Protein AF-A0AAJ6FMF0-F1 (afdb_monomer_lite)

Foldseek 3Di:
DDDDDDDDDWDADPVRDIQCPQWDFPDDDQLETEIEGPVQDQDDRQWDAAQRQHWYFGAGPVRHGAKTWTADNRRHTAKIFGAADQFDDDPRDTGHPGDMDGDDDPPPDD

Structure (mmCIF, N/CA/C/O backbone):
data_AF-A0AAJ6FMF0-F1
#
_entry.id   AF-A0AAJ6FMF0-F1
#
loop_
_atom_site.group_PDB
_atom_site.id
_atom_site.type_symbol
_atom_site.label_atom_id
_atom_site.label_alt_id
_atom_site.label_comp_id
_atom_site.label_asym_id
_atom_site.label_entity_id
_atom_site.label_seq_id
_atom_site.pdbx_PDB_ins_code
_atom_site.Cartn_x
_atom_site.Cartn_y
_atom_site.Cartn_z
_atom_site.occupancy
_atom_site.B_iso_or_equiv
_atom_site.auth_seq_id
_atom_site.auth_comp_id
_atom_site.auth_asym_id
_atom_site.auth_atom_id
_atom_site.pdbx_PDB_model_num
ATOM 1 N N . MET A 1 1 ? 25.668 -29.104 1.110 1.00 30.03 1 MET A N 1
ATOM 2 C CA . MET A 1 1 ? 24.556 -30.034 0.815 1.00 30.03 1 MET A CA 1
ATOM 3 C C . MET A 1 1 ? 23.306 -29.219 0.518 1.00 30.03 1 MET A C 1
ATOM 5 O O . MET A 1 1 ? 22.797 -28.559 1.411 1.00 30.03 1 MET A O 1
ATOM 9 N N . LEU A 1 2 ? 22.871 -29.202 -0.743 1.00 33.78 2 LEU A N 1
ATOM 10 C CA . LEU A 1 2 ? 21.632 -28.559 -1.188 1.00 33.78 2 LEU A CA 1
ATOM 11 C C . LEU A 1 2 ? 20.468 -29.530 -0.972 1.00 33.78 2 LEU A C 1
ATOM 13 O O . LEU A 1 2 ? 20.484 -30.631 -1.520 1.00 33.78 2 LEU A O 1
ATOM 17 N N . ARG A 1 3 ? 19.460 -29.132 -0.193 1.00 26.58 3 ARG A N 1
ATOM 18 C CA . ARG A 1 3 ? 18.152 -29.799 -0.174 1.00 26.58 3 ARG A CA 1
ATOM 19 C C . ARG A 1 3 ? 17.037 -28.755 -0.153 1.00 26.58 3 ARG A C 1
ATOM 21 O O . ARG A 1 3 ? 16.866 -28.053 0.832 1.00 26.58 3 ARG A O 1
ATOM 28 N N . ASN A 1 4 ? 16.312 -28.717 -1.271 1.00 34.16 4 ASN A N 1
ATOM 29 C CA . ASN A 1 4 ? 14.899 -28.370 -1.435 1.00 34.16 4 ASN A CA 1
ATOM 30 C C . ASN A 1 4 ? 14.372 -27.142 -0.672 1.00 34.16 4 ASN A C 1
ATOM 32 O O . ASN A 1 4 ? 13.930 -27.261 0.465 1.00 34.16 4 ASN A O 1
ATOM 36 N N . ALA A 1 5 ? 14.256 -26.004 -1.360 1.00 33.72 5 ALA A N 1
ATOM 37 C CA . ALA A 1 5 ? 13.355 -24.929 -0.951 1.00 33.72 5 ALA A CA 1
ATOM 38 C C . ALA A 1 5 ? 12.310 -24.696 -2.051 1.00 33.72 5 ALA A C 1
ATOM 40 O O . ALA A 1 5 ? 12.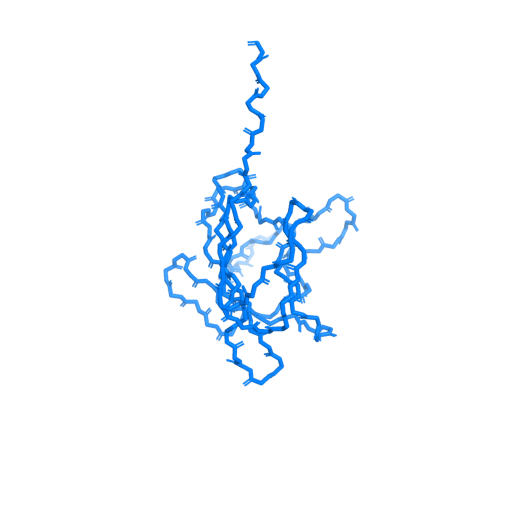501 -23.903 -2.971 1.00 33.72 5 ALA A O 1
ATOM 41 N N . LYS A 1 6 ? 11.191 -25.425 -1.947 1.00 37.22 6 LYS A N 1
ATOM 42 C CA . LYS A 1 6 ? 9.904 -24.902 -2.413 1.00 37.22 6 LYS A CA 1
ATOM 43 C C . LYS A 1 6 ? 9.639 -23.615 -1.618 1.00 37.22 6 LYS A C 1
ATOM 45 O O . LYS A 1 6 ? 9.975 -23.551 -0.441 1.00 37.22 6 LYS A O 1
ATOM 50 N N . ASP A 1 7 ? 9.072 -22.619 -2.288 1.00 38.19 7 ASP A N 1
ATOM 51 C CA . ASP A 1 7 ? 8.710 -21.292 -1.772 1.00 38.19 7 ASP A CA 1
ATOM 52 C C . ASP A 1 7 ? 9.845 -20.255 -1.715 1.00 38.19 7 ASP A C 1
ATOM 54 O O . ASP A 1 7 ? 10.445 -19.976 -0.682 1.00 38.19 7 ASP A O 1
ATOM 58 N N . GLY A 1 8 ? 10.053 -19.607 -2.868 1.00 37.44 8 GLY A N 1
ATOM 59 C CA . GLY A 1 8 ? 10.416 -18.192 -2.974 1.00 37.44 8 GLY A CA 1
ATOM 60 C C . GLY A 1 8 ? 11.606 -17.748 -2.130 1.00 37.44 8 GLY A C 1
ATOM 61 O O . GLY A 1 8 ? 11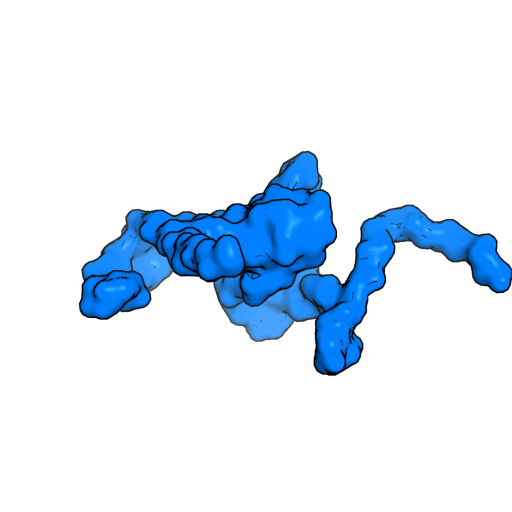.427 -17.131 -1.081 1.00 37.44 8 GLY A O 1
ATOM 62 N N . GLU A 1 9 ? 12.803 -17.996 -2.657 1.00 37.00 9 GLU A N 1
ATOM 63 C CA . GLU A 1 9 ? 14.087 -17.471 -2.193 1.00 37.00 9 GLU A CA 1
ATOM 64 C C . GLU A 1 9 ? 13.939 -16.051 -1.635 1.00 37.00 9 GLU A C 1
ATOM 66 O O . GLU A 1 9 ? 13.345 -15.190 -2.283 1.00 37.00 9 GLU A O 1
ATOM 71 N N . TYR A 1 10 ? 14.454 -15.793 -0.435 1.00 45.09 10 TYR A N 1
ATOM 72 C CA . TYR A 1 10 ? 14.328 -14.525 0.286 1.00 45.09 10 TYR A CA 1
ATOM 73 C C . TYR A 1 10 ? 15.647 -13.757 0.260 1.00 45.09 10 TYR A C 1
ATOM 75 O O . TYR A 1 10 ? 16.713 -14.355 0.204 1.00 45.09 10 TYR A O 1
ATOM 83 N N . GLY A 1 11 ? 15.583 -12.429 0.288 1.00 45.59 11 GLY A N 1
ATOM 84 C CA . GLY A 1 11 ? 16.766 -11.565 0.252 1.00 45.59 11 GLY A CA 1
ATOM 85 C C . GLY A 1 11 ? 16.887 -10.804 1.540 1.00 45.59 11 GLY A C 1
ATOM 86 O O . GLY A 1 11 ? 15.902 -10.676 2.267 1.00 45.59 11 GLY A O 1
ATOM 87 N N . TYR A 1 12 ? 18.063 -10.249 1.774 1.00 41.41 12 TYR A N 1
ATOM 88 C CA . TYR A 1 12 ? 18.360 -9.444 2.947 1.00 41.41 12 TYR A CA 1
ATOM 89 C C . TYR A 1 12 ? 18.501 -7.973 2.548 1.00 41.41 12 TYR A C 1
ATOM 91 O O . TYR A 1 12 ? 19.169 -7.679 1.559 1.00 41.41 12 TYR A O 1
ATOM 99 N N . GLU A 1 13 ? 17.861 -7.069 3.297 1.00 46.47 13 GLU A N 1
ATOM 100 C CA . GLU A 1 13 ? 18.151 -5.628 3.250 1.00 46.47 13 GLU A CA 1
ATOM 101 C C . GLU A 1 13 ? 19.581 -5.348 3.753 1.00 46.47 13 GLU A C 1
ATOM 103 O O . GLU A 1 13 ? 20.115 -6.161 4.516 1.00 46.47 13 GLU A O 1
ATOM 108 N N . PRO A 1 14 ? 20.177 -4.175 3.437 1.00 42.31 14 PRO A N 1
ATOM 109 C CA . PRO A 1 14 ? 21.489 -3.756 3.956 1.00 42.31 14 PRO A CA 1
ATOM 110 C C . PRO A 1 14 ? 21.616 -3.801 5.491 1.00 42.31 14 PRO A C 1
ATOM 112 O O . PRO A 1 14 ? 22.719 -3.818 6.022 1.00 42.31 14 PRO A O 1
ATOM 115 N N . TYR A 1 15 ? 20.488 -3.854 6.208 1.00 48.75 15 TYR A N 1
ATOM 116 C CA . TYR A 1 15 ? 20.401 -3.865 7.670 1.00 48.75 15 TYR A CA 1
ATOM 117 C C . TYR A 1 15 ? 20.065 -5.245 8.269 1.00 48.75 15 TYR A C 1
ATOM 119 O O . TYR A 1 15 ? 19.569 -5.331 9.393 1.00 48.75 15 TYR A O 1
ATOM 127 N N . GLY A 1 16 ? 20.276 -6.341 7.528 1.00 45.75 16 GLY A N 1
ATOM 128 C CA . GLY A 1 16 ? 20.156 -7.713 8.050 1.00 45.75 16 GLY A CA 1
ATOM 129 C C . GLY A 1 16 ? 18.723 -8.204 8.291 1.00 45.75 16 GLY A C 1
ATOM 130 O O . GLY A 1 16 ? 18.515 -9.354 8.681 1.00 45.75 16 GLY A O 1
ATOM 131 N N . LYS A 1 17 ? 17.707 -7.378 8.019 1.00 53.38 17 LYS A N 1
ATOM 132 C CA . LYS A 1 17 ? 16.306 -7.810 8.022 1.00 53.38 17 LYS A CA 1
ATOM 133 C C . LYS A 1 17 ? 15.980 -8.498 6.702 1.00 53.38 17 LYS A C 1
ATOM 135 O O . LYS A 1 17 ? 16.288 -8.012 5.616 1.00 53.38 17 LYS A O 1
ATOM 140 N N . LYS A 1 18 ? 15.348 -9.663 6.805 1.00 60.72 18 LYS A N 1
ATOM 141 C CA . LYS A 1 18 ? 14.861 -10.421 5.652 1.00 60.72 18 LYS A CA 1
ATOM 142 C C . LYS A 1 18 ? 13.748 -9.607 4.982 1.00 60.72 18 LYS A C 1
ATOM 144 O O . LYS A 1 18 ? 12.785 -9.241 5.656 1.00 60.72 18 LYS A O 1
ATOM 149 N N . TYR A 1 19 ? 13.869 -9.313 3.688 1.00 57.31 19 TYR A N 1
ATOM 150 C CA . TYR A 1 19 ? 12.886 -8.519 2.946 1.00 57.31 19 TYR A CA 1
ATOM 151 C C . TYR A 1 19 ? 11.475 -9.089 3.118 1.00 57.31 19 TYR A C 1
ATOM 153 O O . TYR A 1 19 ? 11.247 -10.290 2.925 1.00 57.31 19 TYR A O 1
ATOM 161 N N . GLY A 1 20 ? 10.524 -8.220 3.461 1.00 63.47 20 GLY A N 1
ATOM 162 C CA . GLY A 1 20 ? 9.131 -8.596 3.677 1.00 63.47 20 GLY A CA 1
ATOM 163 C C . GLY A 1 20 ? 8.896 -9.431 4.937 1.00 63.47 20 GLY A C 1
ATOM 164 O O . GLY A 1 20 ? 7.802 -9.970 5.100 1.00 63.47 20 GLY A O 1
ATOM 165 N N . SER A 1 21 ? 9.881 -9.560 5.834 1.00 72.81 21 SER A N 1
ATOM 166 C CA . SER A 1 21 ? 9.708 -10.258 7.117 1.00 72.81 21 SER A CA 1
ATOM 167 C C . SER A 1 21 ? 8.732 -9.548 8.050 1.00 72.81 21 SER A C 1
ATOM 169 O O . SER A 1 21 ? 8.090 -10.206 8.874 1.00 72.81 21 SER A O 1
ATOM 171 N N . GLU A 1 22 ? 8.566 -8.242 7.879 1.00 77.50 22 GLU A N 1
ATOM 172 C CA . GLU A 1 22 ? 7.595 -7.401 8.566 1.00 77.50 22 GLU A CA 1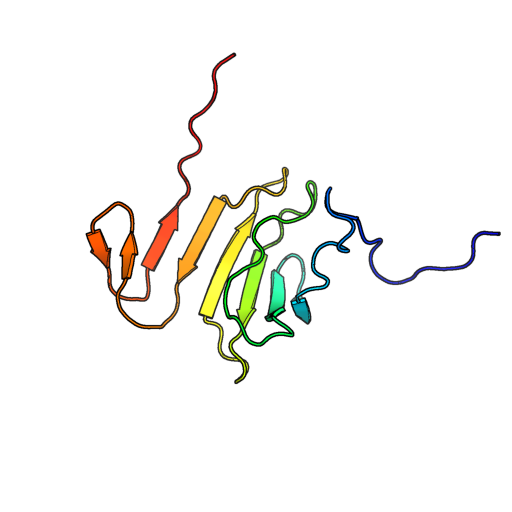
ATOM 173 C C . GLU A 1 22 ? 6.156 -7.634 8.078 1.00 77.50 22 GLU A C 1
ATOM 175 O O . GLU A 1 22 ? 5.205 -7.238 8.755 1.00 77.50 22 GLU A O 1
ATOM 180 N N . PHE A 1 23 ? 5.977 -8.353 6.964 1.00 82.75 23 PHE A N 1
ATOM 181 C CA . PHE A 1 23 ? 4.677 -8.697 6.403 1.00 82.75 23 PHE A CA 1
ATOM 182 C C . PHE A 1 23 ? 4.389 -10.206 6.448 1.00 82.75 23 PHE A C 1
ATOM 184 O O . PHE A 1 23 ? 5.268 -11.062 6.352 1.00 82.75 23 PHE A O 1
ATOM 191 N N . LYS A 1 24 ? 3.111 -10.554 6.586 1.00 87.38 24 LYS A N 1
ATOM 192 C CA . LYS A 1 24 ? 2.566 -11.891 6.338 1.00 87.38 24 LYS A CA 1
ATOM 193 C C . LYS A 1 24 ? 1.759 -11.841 5.045 1.00 87.38 24 LYS A C 1
ATOM 195 O O . LYS A 1 24 ? 0.916 -10.959 4.889 1.00 87.38 24 LYS A O 1
ATOM 200 N N . THR A 1 25 ? 2.003 -12.789 4.141 1.00 88.50 25 THR A N 1
ATOM 201 C CA . THR A 1 25 ? 1.160 -12.972 2.951 1.00 88.50 25 THR A CA 1
ATOM 202 C C . THR A 1 25 ? -0.150 -13.633 3.374 1.00 88.50 25 THR A C 1
ATOM 204 O O . THR A 1 25 ? -0.126 -14.634 4.087 1.00 88.50 25 THR A O 1
ATOM 207 N N . VAL A 1 26 ? -1.274 -13.043 2.973 1.00 90.50 26 VAL A N 1
ATOM 208 C CA . VAL A 1 26 ? -2.626 -13.571 3.215 1.00 90.50 26 VAL A CA 1
ATOM 209 C C . VAL A 1 26 ? -3.133 -14.323 1.988 1.00 90.50 26 VAL A C 1
ATOM 211 O O . VAL A 1 26 ? -3.684 -15.407 2.125 1.00 90.50 26 VAL A O 1
ATOM 214 N N . LEU A 1 27 ? -2.909 -13.765 0.799 1.00 90.62 27 LEU A N 1
ATOM 215 C CA . LEU A 1 27 ? -3.303 -14.339 -0.484 1.00 90.62 27 LEU A CA 1
ATOM 216 C C . LEU A 1 27 ? -2.305 -13.889 -1.555 1.00 90.62 27 LEU A C 1
ATOM 218 O O . LEU A 1 27 ? -1.786 -12.772 -1.490 1.00 90.62 27 LEU A O 1
ATOM 222 N N . GLN A 1 28 ? -2.045 -14.735 -2.546 1.00 90.56 28 GLN A N 1
ATOM 223 C CA . GLN A 1 28 ? -1.316 -14.354 -3.749 1.00 90.56 28 GLN A CA 1
ATOM 224 C C . GLN A 1 28 ? -2.053 -14.893 -4.975 1.00 90.56 28 GLN A C 1
ATOM 226 O O . GLN A 1 28 ? -2.380 -16.076 -5.020 1.00 90.56 28 GLN A O 1
ATOM 231 N N . VAL A 1 29 ? -2.297 -14.022 -5.953 1.00 87.81 29 VAL A N 1
ATOM 232 C CA . VAL A 1 29 ? -2.905 -14.364 -7.244 1.00 87.81 29 VAL A CA 1
ATOM 233 C C . VAL A 1 29 ? -2.074 -13.690 -8.330 1.00 87.81 29 VAL A C 1
ATOM 235 O O . VAL A 1 29 ? -2.064 -12.464 -8.433 1.00 87.81 29 VAL A O 1
ATOM 238 N N . GLY A 1 30 ? -1.326 -14.486 -9.098 1.00 87.12 30 GLY A N 1
ATOM 239 C CA . GLY A 1 30 ? -0.342 -13.968 -10.053 1.00 87.12 30 GLY A CA 1
ATOM 240 C C . GLY A 1 30 ? 0.659 -13.021 -9.379 1.00 87.12 30 GLY A C 1
ATOM 241 O O . GLY A 1 30 ? 1.271 -13.370 -8.361 1.00 87.12 30 GLY A O 1
ATOM 242 N N . ASP A 1 31 ? 0.766 -11.807 -9.920 1.00 86.38 31 ASP A N 1
ATOM 243 C CA . ASP A 1 31 ? 1.654 -10.743 -9.429 1.00 86.38 31 ASP A CA 1
ATOM 244 C C . ASP A 1 31 ? 1.069 -9.933 -8.263 1.00 86.38 31 ASP A C 1
ATOM 246 O O . ASP A 1 31 ? 1.748 -9.067 -7.697 1.00 86.38 31 ASP A O 1
ATOM 250 N N . ILE A 1 32 ? -0.183 -10.206 -7.882 1.00 89.00 32 ILE A N 1
ATOM 251 C CA . ILE A 1 32 ? -0.874 -9.521 -6.793 1.00 89.00 32 ILE A CA 1
ATOM 252 C C . ILE A 1 32 ? -0.648 -10.289 -5.495 1.00 89.00 32 ILE A C 1
ATOM 254 O O . ILE A 1 32 ? -1.014 -11.459 -5.366 1.00 89.00 32 ILE A O 1
ATOM 258 N N . LYS A 1 33 ? -0.088 -9.611 -4.495 1.00 89.88 33 LYS A N 1
ATOM 259 C CA . LYS A 1 33 ? 0.152 -10.162 -3.162 1.00 89.88 33 LYS A CA 1
ATOM 260 C C . LYS A 1 33 ? -0.571 -9.346 -2.094 1.00 89.88 33 LYS A C 1
ATOM 262 O O . LYS A 1 33 ? -0.268 -8.176 -1.866 1.00 89.88 33 LYS A O 1
ATOM 267 N N . PHE A 1 34 ? -1.491 -9.991 -1.388 1.00 91.19 34 PHE A N 1
ATOM 268 C CA . PHE A 1 34 ? -2.192 -9.431 -0.241 1.00 91.19 34 PHE A CA 1
ATOM 269 C C . PHE A 1 34 ? -1.348 -9.627 1.011 1.00 91.19 34 PHE A C 1
ATOM 271 O O . PHE A 1 34 ? -0.980 -10.756 1.351 1.00 91.19 34 PHE A O 1
ATOM 278 N N . VAL A 1 35 ? -1.040 -8.538 1.706 1.00 89.38 35 VAL A N 1
ATOM 279 C CA . VAL A 1 35 ? -0.137 -8.550 2.857 1.00 89.38 35 VAL A CA 1
ATOM 280 C C . VAL A 1 35 ? -0.730 -7.857 4.069 1.00 89.38 35 VAL A C 1
ATOM 282 O O . VAL A 1 35 ? -1.426 -6.852 3.956 1.00 89.38 35 VAL A O 1
ATOM 285 N N . LYS A 1 36 ? -0.384 -8.364 5.251 1.00 88.31 36 LYS A N 1
ATOM 286 C CA . LYS A 1 36 ? -0.583 -7.681 6.533 1.00 88.31 36 LYS A CA 1
ATOM 287 C C . LYS A 1 36 ? 0.750 -7.431 7.196 1.00 88.31 36 LYS A C 1
ATOM 289 O O . LYS A 1 36 ? 1.575 -8.339 7.244 1.00 88.31 36 LYS A O 1
ATOM 294 N N . ASN A 1 37 ? 0.941 -6.249 7.765 1.00 84.50 37 ASN A N 1
ATOM 295 C CA . ASN A 1 37 ? 2.082 -6.030 8.640 1.00 84.50 37 ASN A CA 1
ATOM 296 C C . ASN A 1 37 ? 1.884 -6.818 9.944 1.00 84.50 37 ASN A C 1
ATOM 298 O O . ASN A 1 37 ? 0.808 -6.768 10.547 1.00 84.50 37 ASN A O 1
ATOM 302 N N . LYS A 1 38 ? 2.918 -7.522 10.397 1.00 81.38 38 LYS A N 1
ATOM 303 C CA . LYS A 1 38 ? 2.874 -8.327 11.626 1.00 81.38 38 LYS A CA 1
ATOM 304 C C . LYS A 1 38 ? 2.745 -7.469 12.887 1.00 81.38 38 LYS A C 1
ATOM 306 O O . LYS A 1 38 ? 2.090 -7.885 13.833 1.00 81.38 38 LYS A O 1
ATOM 311 N N . MET A 1 39 ? 3.296 -6.257 12.870 1.00 76.44 39 MET A N 1
ATOM 312 C CA . MET A 1 39 ? 3.252 -5.296 13.981 1.00 76.44 39 MET A CA 1
ATOM 313 C C . MET A 1 39 ? 1.995 -4.411 13.949 1.00 76.44 39 MET A C 1
ATOM 315 O O . MET A 1 39 ? 1.832 -3.513 14.770 1.00 76.44 39 MET A O 1
ATOM 319 N N . GLY A 1 40 ? 1.079 -4.645 13.002 1.00 66.06 40 GLY A N 1
ATOM 320 C CA . GLY A 1 40 ? -0.214 -3.964 12.953 1.00 66.06 40 GLY A CA 1
ATOM 321 C C . GLY A 1 40 ? -0.224 -2.589 12.285 1.00 66.06 40 GLY A C 1
ATOM 322 O O . GLY A 1 40 ? -1.291 -1.980 12.222 1.00 66.06 40 GLY A O 1
ATOM 323 N N . SER A 1 41 ? 0.914 -2.120 11.766 1.00 67.31 41 SER A N 1
ATOM 324 C CA . SER A 1 41 ? 0.950 -0.960 10.873 1.00 67.31 41 SER A CA 1
ATOM 325 C C . SER A 1 41 ? 0.236 -1.272 9.554 1.00 67.31 41 SER A C 1
ATOM 327 O O . SER A 1 41 ? 0.209 -2.408 9.094 1.00 67.31 41 SER A O 1
ATOM 329 N N . THR A 1 42 ? -0.342 -0.267 8.909 1.00 67.44 42 THR A N 1
ATOM 330 C CA . THR A 1 42 ? -0.880 -0.423 7.550 1.00 67.44 42 THR A CA 1
ATOM 331 C C . THR A 1 42 ? 0.011 0.234 6.508 1.00 67.44 42 THR A C 1
ATOM 333 O O . THR A 1 42 ? -0.442 0.486 5.397 1.00 67.44 42 THR A O 1
ATOM 336 N N . THR A 1 43 ? 1.256 0.559 6.853 1.00 73.81 43 THR A N 1
ATOM 337 C CA . THR A 1 43 ? 2.210 1.089 5.882 1.00 73.81 43 THR A CA 1
ATOM 338 C C . THR A 1 43 ? 2.482 0.017 4.822 1.00 73.81 43 THR A C 1
ATOM 340 O O . THR A 1 43 ? 2.749 -1.131 5.186 1.00 73.81 43 THR A O 1
ATOM 343 N N . PRO A 1 44 ? 2.387 0.343 3.522 1.00 66.88 44 PRO A N 1
ATOM 344 C CA . PRO A 1 44 ? 2.795 -0.581 2.472 1.00 66.88 44 PRO A CA 1
ATOM 345 C C . PRO A 1 44 ? 4.304 -0.860 2.548 1.00 66.88 44 PRO A C 1
ATOM 347 O O . PRO A 1 44 ? 5.035 -0.046 3.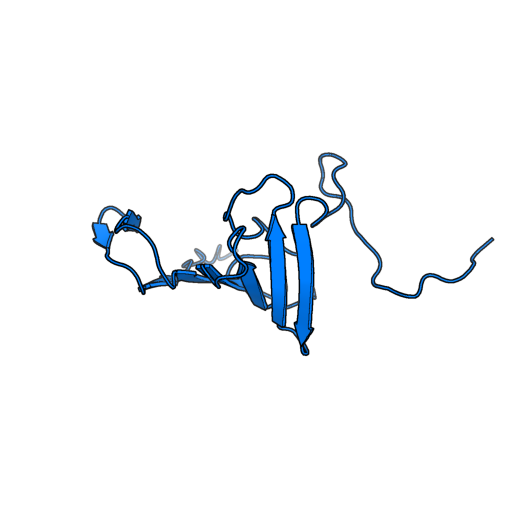117 1.00 66.88 44 PRO A O 1
ATOM 350 N N . PRO A 1 45 ? 4.785 -1.977 1.974 1.00 74.38 45 PRO A N 1
ATOM 351 C CA . PRO A 1 45 ? 6.218 -2.259 1.906 1.00 74.38 45 PRO A CA 1
ATOM 352 C C . PRO A 1 45 ? 6.988 -1.057 1.342 1.00 74.38 45 PRO A C 1
ATOM 354 O O . PRO A 1 45 ? 6.560 -0.455 0.359 1.00 74.38 45 PRO A O 1
ATOM 357 N N . ALA A 1 46 ? 8.090 -0.649 1.969 1.00 65.25 46 ALA A N 1
ATOM 358 C CA . ALA A 1 46 ? 8.810 0.542 1.512 1.00 65.25 46 ALA A CA 1
ATOM 359 C C . ALA A 1 46 ? 9.361 0.324 0.093 1.00 65.25 46 ALA A C 1
ATOM 361 O O . ALA A 1 46 ? 9.136 1.148 -0.796 1.00 65.25 46 ALA A O 1
ATOM 362 N N . GLU A 1 47 ? 9.967 -0.841 -0.134 1.00 60.84 47 GLU A N 1
ATOM 363 C CA . GLU A 1 47 ? 10.604 -1.258 -1.379 1.00 60.84 47 GLU A CA 1
ATOM 364 C C . GLU A 1 47 ? 10.443 -2.771 -1.558 1.00 60.84 47 GLU A C 1
ATOM 366 O O . GLU A 1 47 ? 10.317 -3.528 -0.593 1.00 60.84 47 GLU A O 1
ATOM 371 N N . THR A 1 48 ? 10.380 -3.220 -2.809 1.00 62.00 48 THR A N 1
ATOM 372 C CA . THR A 1 48 ? 10.251 -4.646 -3.138 1.00 62.00 48 THR A CA 1
ATOM 373 C C . THR A 1 48 ? 11.489 -5.093 -3.892 1.00 62.00 48 THR A C 1
ATOM 375 O O . THR A 1 48 ? 12.225 -4.274 -4.428 1.00 62.00 48 THR A O 1
ATOM 378 N N . ARG A 1 49 ? 11.765 -6.397 -3.938 1.00 61.84 49 ARG A N 1
ATOM 379 C CA . ARG A 1 49 ? 12.904 -6.886 -4.720 1.00 61.84 49 ARG A CA 1
ATOM 380 C C . ARG A 1 49 ? 12.743 -6.526 -6.196 1.00 61.84 49 ARG A C 1
ATOM 382 O O . ARG A 1 49 ? 11.695 -6.807 -6.795 1.00 61.84 49 ARG A O 1
ATOM 389 N N . ALA A 1 50 ? 13.812 -5.966 -6.761 1.00 55.28 50 ALA A N 1
ATOM 390 C CA . ALA A 1 50 ? 13.979 -5.814 -8.196 1.00 55.28 50 ALA A CA 1
ATOM 391 C C . ALA A 1 50 ? 13.701 -7.152 -8.912 1.00 55.28 50 ALA A C 1
ATOM 393 O O . ALA A 1 50 ? 13.987 -8.228 -8.391 1.00 55.28 50 ALA A O 1
ATOM 394 N N . GLY A 1 51 ? 13.074 -7.075 -10.079 1.00 58.91 51 GLY A N 1
ATOM 395 C CA . GLY A 1 51 ? 12.663 -8.192 -10.923 1.00 58.91 51 GLY A CA 1
ATOM 396 C C . GLY A 1 51 ? 11.226 -8.661 -10.704 1.00 58.91 51 GLY A C 1
ATOM 397 O O . GLY A 1 51 ? 10.721 -9.409 -11.531 1.00 58.91 51 GLY A O 1
ATOM 398 N N . SER A 1 52 ? 10.543 -8.226 -9.637 1.00 66.19 52 SER A N 1
ATOM 399 C CA . SER A 1 52 ? 9.250 -8.825 -9.276 1.00 66.19 52 SER A CA 1
ATOM 400 C C . SER A 1 52 ? 8.009 -8.125 -9.840 1.00 66.19 52 SER A C 1
ATOM 402 O O . SER A 1 52 ? 6.980 -8.778 -9.934 1.00 66.19 52 SER A O 1
ATOM 404 N N . GLY A 1 53 ? 8.070 -6.829 -10.192 1.00 70.25 53 GLY A N 1
ATOM 405 C CA . GLY A 1 53 ? 6.926 -6.086 -10.764 1.00 70.25 53 GLY A CA 1
ATOM 406 C C . GLY A 1 53 ? 5.632 -6.149 -9.935 1.00 70.25 53 GLY A C 1
ATOM 407 O O . GLY A 1 53 ? 4.545 -5.919 -10.456 1.00 70.25 53 GLY A O 1
ATOM 408 N N . ARG A 1 54 ? 5.738 -6.522 -8.655 1.00 78.62 54 ARG A N 1
ATOM 409 C CA . ARG A 1 54 ? 4.606 -6.972 -7.844 1.00 78.62 54 ARG A CA 1
ATOM 410 C C . ARG A 1 54 ? 3.627 -5.846 -7.552 1.00 78.62 54 ARG A C 1
ATOM 412 O O . ARG A 1 54 ? 4.014 -4.700 -7.312 1.00 78.62 54 ARG A O 1
ATOM 419 N N . ILE A 1 55 ? 2.360 -6.224 -7.456 1.00 88.94 55 ILE A N 1
ATOM 420 C CA . ILE A 1 55 ? 1.293 -5.389 -6.916 1.00 88.94 55 ILE A CA 1
ATOM 421 C C . ILE A 1 55 ? 1.032 -5.859 -5.489 1.00 88.94 55 ILE A C 1
ATOM 423 O O . ILE A 1 55 ? 0.717 -7.024 -5.257 1.00 88.94 55 ILE A O 1
ATOM 427 N N . TYR A 1 56 ? 1.155 -4.963 -4.517 1.00 90.38 56 TYR A N 1
ATOM 428 C CA . TYR A 1 56 ? 0.841 -5.275 -3.126 1.00 90.38 56 TYR A CA 1
ATOM 429 C C . TYR A 1 56 ? -0.497 -4.675 -2.729 1.00 90.38 56 TYR A C 1
ATOM 431 O O . TYR A 1 56 ? -0.720 -3.479 -2.910 1.00 90.38 56 TYR A O 1
ATOM 439 N N . VAL A 1 57 ? -1.354 -5.498 -2.130 1.00 92.31 57 VAL A N 1
ATOM 440 C CA . VAL A 1 57 ? -2.567 -5.043 -1.452 1.00 92.31 57 VAL A CA 1
ATOM 441 C C . VAL A 1 57 ? -2.317 -5.112 0.048 1.00 92.31 57 VAL A C 1
ATOM 443 O O . VAL A 1 57 ? -2.236 -6.197 0.625 1.00 92.31 57 VAL A O 1
ATOM 446 N N . THR A 1 58 ? -2.167 -3.959 0.692 1.00 91.69 58 THR A N 1
ATOM 447 C CA . THR A 1 58 ? -1.958 -3.891 2.142 1.00 91.69 58 THR A CA 1
ATOM 448 C C . THR A 1 58 ? -3.298 -3.933 2.854 1.00 91.69 58 THR A C 1
ATOM 450 O O . THR A 1 58 ? -4.150 -3.067 2.648 1.00 91.69 58 THR A O 1
ATOM 453 N N . LEU A 1 59 ? -3.467 -4.927 3.717 1.00 91.25 59 LEU A N 1
ATOM 454 C CA . LEU A 1 59 ? -4.676 -5.154 4.491 1.00 91.25 59 LEU A CA 1
ATOM 455 C C . LEU A 1 59 ? -4.565 -4.546 5.895 1.00 91.25 59 LEU A C 1
ATOM 457 O O . LEU A 1 59 ? -3.500 -4.563 6.520 1.00 91.25 59 LEU A O 1
ATOM 461 N N . THR A 1 60 ? -5.687 -4.071 6.432 1.00 89.69 60 THR A N 1
ATOM 462 C CA . THR A 1 60 ? -5.807 -3.733 7.855 1.00 89.69 60 THR A CA 1
ATOM 463 C C . THR A 1 60 ? -5.766 -4.988 8.727 1.00 89.69 60 THR A C 1
ATOM 465 O O . THR A 1 60 ? -5.856 -6.123 8.245 1.00 89.69 60 THR A O 1
ATOM 468 N N . LYS A 1 61 ? -5.708 -4.807 10.054 1.00 86.62 61 LYS A N 1
ATOM 469 C CA . LYS A 1 61 ? -5.868 -5.916 11.011 1.00 86.62 61 LYS A CA 1
ATOM 470 C C . LYS A 1 61 ? -7.149 -6.724 10.746 1.00 86.62 61 LYS A C 1
ATOM 472 O O . LYS A 1 61 ? -7.102 -7.948 10.848 1.00 86.62 61 LYS A O 1
ATOM 477 N N . LYS A 1 62 ? -8.225 -6.070 10.290 1.00 89.38 62 LYS A N 1
ATOM 478 C CA . LYS A 1 62 ? -9.533 -6.669 9.973 1.00 89.38 62 LYS A CA 1
ATOM 479 C C . LYS A 1 62 ? -9.639 -7.313 8.579 1.00 89.38 62 LYS A C 1
ATOM 481 O O . LYS A 1 62 ? -10.713 -7.759 8.218 1.00 89.38 62 LYS A O 1
ATOM 486 N N . ASN A 1 63 ? -8.538 -7.433 7.824 1.00 89.12 63 ASN A N 1
ATOM 487 C CA . ASN A 1 63 ? -8.519 -7.913 6.425 1.00 89.12 63 ASN A CA 1
ATOM 488 C C . ASN A 1 63 ? -9.129 -6.948 5.394 1.00 89.12 63 ASN A C 1
ATOM 490 O O . ASN A 1 63 ? -9.421 -7.366 4.279 1.00 89.12 63 ASN A O 1
ATOM 494 N N . GLU A 1 64 ? -9.278 -5.665 5.710 1.00 90.88 64 GLU A N 1
ATOM 495 C CA . GLU A 1 64 ? -9.817 -4.699 4.744 1.00 90.88 64 GLU A CA 1
ATOM 496 C C . GLU A 1 64 ? -8.681 -4.130 3.873 1.00 90.88 64 GLU A C 1
ATOM 498 O O . GLU A 1 64 ? -7.654 -3.716 4.424 1.00 90.88 64 GLU A O 1
ATOM 503 N N . PRO A 1 65 ? -8.817 -4.078 2.536 1.00 91.50 65 PRO A N 1
ATOM 504 C CA . PRO A 1 65 ? -7.814 -3.482 1.653 1.00 91.50 65 PRO A CA 1
ATOM 505 C C . PRO A 1 65 ? -7.669 -1.977 1.867 1.00 91.50 65 PRO A C 1
ATOM 507 O O . PRO A 1 65 ? -8.587 -1.219 1.577 1.00 91.50 65 PRO A O 1
ATOM 510 N N . LYS A 1 66 ? -6.502 -1.524 2.333 1.00 91.50 66 LYS A N 1
ATOM 511 C CA . LYS A 1 66 ? -6.245 -0.102 2.607 1.00 91.50 66 LYS A CA 1
ATOM 512 C C . LYS A 1 66 ? -5.445 0.593 1.509 1.00 91.50 66 LYS A C 1
ATOM 514 O O . LYS A 1 66 ? -5.746 1.732 1.155 1.00 91.50 66 LYS A O 1
ATOM 519 N N . HIS A 1 67 ? -4.434 -0.091 0.975 1.00 91.88 67 HIS A N 1
ATOM 520 C CA . HIS A 1 67 ? -3.547 0.447 -0.056 1.00 91.88 67 HIS A CA 1
ATOM 521 C C . HIS A 1 67 ? -3.329 -0.578 -1.162 1.00 91.88 67 HIS A C 1
ATOM 523 O O . HIS A 1 67 ? -3.118 -1.756 -0.868 1.00 91.88 67 HIS A O 1
ATOM 529 N N . ILE A 1 68 ? -3.305 -0.114 -2.410 1.00 93.62 68 ILE A N 1
ATOM 530 C CA . ILE A 1 68 ? -2.791 -0.877 -3.551 1.00 93.62 68 ILE A CA 1
ATOM 531 C C . ILE A 1 68 ? -1.525 -0.181 -4.031 1.00 93.62 68 ILE A C 1
ATOM 533 O O . ILE A 1 68 ? -1.579 0.975 -4.450 1.00 93.62 68 ILE A O 1
ATOM 537 N N . THR A 1 69 ? -0.392 -0.871 -3.983 1.00 91.31 69 THR A N 1
ATOM 538 C CA . THR A 1 69 ? 0.905 -0.295 -4.338 1.00 91.31 69 THR A CA 1
ATOM 539 C C . THR A 1 69 ? 1.537 -1.060 -5.489 1.00 91.31 69 THR A C 1
ATOM 541 O O . THR A 1 69 ? 1.668 -2.281 -5.441 1.00 91.31 69 THR A O 1
ATOM 544 N N . PHE A 1 70 ? 1.950 -0.317 -6.510 1.00 89.69 70 PHE A N 1
ATOM 545 C CA . PHE A 1 70 ? 2.584 -0.822 -7.721 1.00 89.69 70 PHE A CA 1
ATOM 546 C C . PHE A 1 70 ? 4.083 -0.559 -7.653 1.00 89.69 70 PHE A C 1
ATOM 548 O O . PHE A 1 70 ? 4.502 0.578 -7.392 1.00 89.69 70 PHE A O 1
ATOM 555 N N . TYR A 1 71 ? 4.880 -1.586 -7.935 1.00 85.56 71 TYR A N 1
ATOM 556 C CA . TYR A 1 71 ? 6.335 -1.489 -7.969 1.00 85.56 71 TYR A CA 1
ATOM 557 C C . TYR A 1 71 ? 6.870 -1.775 -9.367 1.00 85.56 71 TYR A C 1
ATOM 559 O O . TYR A 1 71 ? 6.351 -2.616 -10.098 1.00 85.56 71 TYR A O 1
ATOM 567 N N . GLY A 1 72 ? 7.915 -1.043 -9.737 1.00 80.50 72 GLY A N 1
ATOM 568 C CA . GLY A 1 72 ? 8.625 -1.231 -10.989 1.00 80.50 72 GLY A CA 1
ATOM 569 C C . GLY A 1 72 ? 9.574 -2.420 -10.930 1.00 80.50 72 GLY A C 1
ATOM 570 O O . GLY A 1 72 ? 9.811 -3.023 -9.881 1.00 80.50 72 GLY A O 1
ATOM 571 N N . LYS A 1 73 ? 10.178 -2.725 -12.080 1.00 80.38 73 LYS A N 1
ATOM 572 C CA . LYS A 1 73 ? 11.168 -3.800 -12.213 1.00 80.38 73 LYS A CA 1
ATOM 573 C C . LYS A 1 73 ? 12.394 -3.601 -11.326 1.00 80.38 73 LYS A C 1
ATOM 575 O O . LYS A 1 73 ? 13.084 -4.566 -11.055 1.00 80.38 73 LYS A O 1
ATOM 580 N N . ASN A 1 74 ? 12.655 -2.403 -10.823 1.00 77.19 74 ASN A N 1
ATOM 581 C CA . ASN A 1 74 ? 13.839 -2.113 -10.021 1.00 77.19 74 ASN A CA 1
ATOM 582 C C . ASN A 1 74 ? 13.477 -2.099 -8.526 1.00 77.19 74 ASN A C 1
ATOM 584 O O . ASN A 1 74 ? 14.279 -1.678 -7.704 1.00 77.19 74 ASN A O 1
ATOM 588 N N . GLY A 1 75 ? 12.257 -2.530 -8.171 1.00 74.56 75 GLY A N 1
ATOM 589 C CA . GLY A 1 75 ? 11.778 -2.540 -6.792 1.00 74.56 75 GLY A CA 1
ATOM 590 C C . GLY A 1 75 ? 11.212 -1.207 -6.311 1.00 74.56 75 GLY A C 1
ATOM 591 O O . GLY A 1 75 ? 10.679 -1.127 -5.202 1.00 74.56 75 GLY A O 1
ATOM 592 N N . GLN A 1 76 ? 11.279 -0.163 -7.145 1.00 81.06 76 GLN A N 1
ATOM 593 C CA . GLN A 1 76 ? 10.841 1.176 -6.785 1.00 81.06 76 GLN A CA 1
ATOM 594 C C . GLN A 1 76 ? 9.317 1.308 -6.829 1.00 81.06 76 GLN A C 1
ATOM 596 O O . GLN A 1 76 ? 8.664 0.864 -7.774 1.00 81.06 76 GLN A O 1
ATOM 601 N N . ARG A 1 77 ? 8.735 1.978 -5.831 1.00 85.00 77 ARG A N 1
ATOM 602 C CA . ARG A 1 77 ? 7.303 2.310 -5.833 1.00 85.00 77 ARG A CA 1
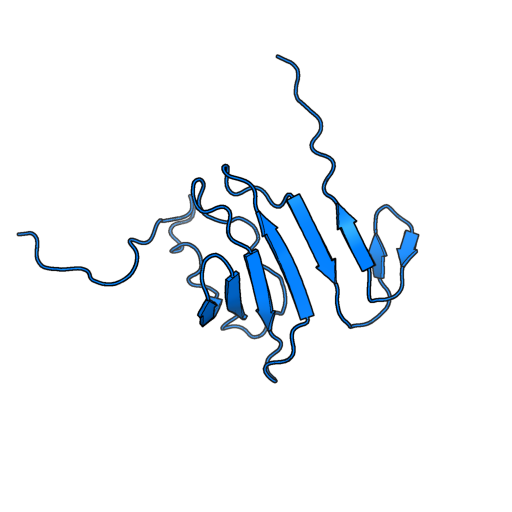ATOM 603 C C . ARG A 1 77 ? 6.979 3.289 -6.965 1.00 85.00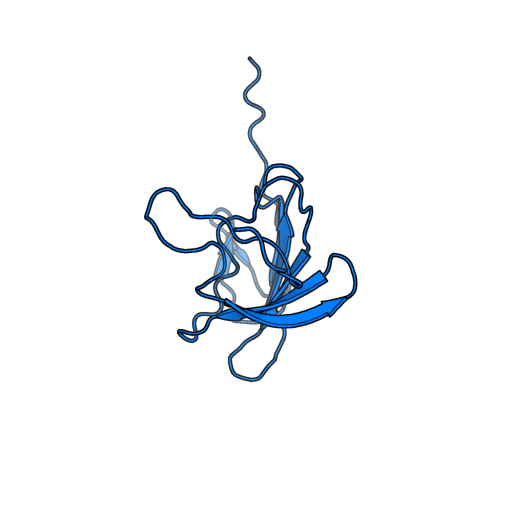 77 ARG A C 1
ATOM 605 O O . ARG A 1 77 ? 7.500 4.405 -6.971 1.00 85.00 77 ARG A O 1
ATOM 612 N N . LEU A 1 78 ? 6.086 2.893 -7.870 1.00 87.00 78 LEU A N 1
ATOM 613 C CA . LEU A 1 78 ? 5.609 3.711 -8.993 1.00 87.00 78 LEU A CA 1
ATOM 614 C C . LEU A 1 78 ? 4.351 4.494 -8.620 1.00 87.00 78 LEU A C 1
ATOM 616 O O . LEU A 1 78 ? 4.237 5.695 -8.866 1.00 87.00 78 LEU A O 1
ATOM 620 N N . LYS A 1 79 ? 3.393 3.794 -8.013 1.00 88.88 79 LYS A N 1
ATOM 621 C CA . LYS A 1 79 ? 2.055 4.311 -7.740 1.00 88.88 79 LYS A CA 1
ATOM 622 C C . LYS A 1 79 ? 1.495 3.669 -6.483 1.00 88.88 79 LYS A C 1
ATOM 624 O O . LYS A 1 79 ? 1.745 2.498 -6.214 1.00 88.88 79 LYS A O 1
ATOM 629 N N . GLN A 1 80 ? 0.708 4.435 -5.746 1.00 91.62 80 GLN A N 1
ATOM 630 C CA . GLN A 1 80 ? -0.108 3.951 -4.645 1.00 91.62 80 GLN A CA 1
ATOM 631 C C . GLN A 1 80 ? -1.538 4.453 -4.827 1.00 91.62 80 GLN A C 1
ATOM 633 O O . GLN A 1 80 ? -1.745 5.606 -5.202 1.00 91.62 80 GLN A O 1
ATOM 638 N N . ILE A 1 81 ? -2.512 3.590 -4.581 1.00 93.50 81 ILE A N 1
ATOM 639 C CA . ILE A 1 81 ? -3.926 3.939 -4.504 1.00 93.50 81 ILE A CA 1
ATOM 640 C C . ILE A 1 81 ? -4.331 3.759 -3.048 1.00 93.50 81 ILE A C 1
ATOM 642 O O . ILE A 1 81 ? -4.260 2.648 -2.517 1.00 93.50 81 ILE A O 1
ATOM 646 N N . ASP A 1 82 ? -4.724 4.854 -2.411 1.00 92.81 82 ASP A N 1
ATOM 647 C CA . ASP A 1 82 ? -5.282 4.841 -1.066 1.00 92.81 82 ASP A CA 1
ATOM 648 C C . ASP A 1 82 ? -6.785 4.633 -1.196 1.00 92.81 82 ASP A C 1
ATOM 650 O O . ASP A 1 82 ? -7.461 5.439 -1.832 1.00 92.81 82 ASP A O 1
ATOM 654 N N . LEU A 1 83 ? -7.289 3.527 -0.645 1.00 93.69 83 LEU A N 1
ATOM 655 C CA . LEU A 1 83 ? -8.677 3.100 -0.833 1.00 93.69 83 LEU A CA 1
ATOM 656 C C . LEU A 1 83 ? -9.612 3.722 0.205 1.00 93.69 83 LEU A C 1
ATOM 658 O O . LEU A 1 83 ? -10.705 4.154 -0.140 1.00 93.69 83 LEU A O 1
ATOM 662 N N . PHE A 1 84 ? -9.182 3.787 1.468 1.00 87.62 84 PHE A N 1
ATOM 663 C CA . PHE A 1 84 ? -9.983 4.365 2.545 1.00 87.62 84 PHE A CA 1
ATOM 664 C C . PHE A 1 84 ? -9.127 4.892 3.704 1.00 87.62 84 PHE A C 1
ATOM 666 O O . PHE A 1 84 ? -7.979 4.482 3.912 1.00 87.62 84 PHE A O 1
ATOM 673 N N . GLY A 1 85 ? -9.712 5.794 4.491 1.00 86.75 85 GLY A N 1
ATOM 674 C CA . GLY A 1 85 ? -9.091 6.421 5.654 1.00 86.75 85 GLY A CA 1
ATOM 675 C C . GLY A 1 85 ? -9.305 7.936 5.683 1.00 86.75 85 GLY A C 1
ATOM 676 O O . GLY A 1 85 ? -9.936 8.498 4.787 1.00 86.75 85 GLY A O 1
ATOM 677 N N . PRO A 1 86 ? -8.780 8.628 6.703 1.00 89.88 86 PRO A N 1
ATOM 678 C CA . PRO A 1 86 ? -8.923 10.072 6.793 1.00 89.88 86 PRO A CA 1
ATOM 679 C C . PRO A 1 86 ? -8.224 10.776 5.624 1.00 89.88 86 PRO A C 1
ATOM 681 O O . PRO A 1 86 ? -7.222 10.297 5.076 1.00 89.88 86 PRO A O 1
ATOM 684 N N . ALA A 1 87 ? -8.747 11.952 5.277 1.00 92.12 87 ALA A N 1
ATOM 685 C CA . ALA A 1 87 ? -8.082 12.853 4.351 1.00 92.12 87 ALA A CA 1
ATOM 686 C C . ALA A 1 87 ? -6.681 13.200 4.870 1.00 92.12 87 ALA A C 1
ATOM 688 O O . ALA A 1 87 ? -6.492 13.437 6.066 1.00 92.12 87 ALA A O 1
ATOM 689 N N . HIS A 1 88 ? -5.704 13.253 3.975 1.00 89.44 88 HIS A N 1
ATOM 690 C CA . HIS A 1 88 ? -4.312 13.482 4.347 1.00 89.44 88 HIS A CA 1
ATOM 691 C C . HIS A 1 88 ? -3.568 14.262 3.270 1.00 89.44 88 HIS A C 1
ATOM 693 O O . HIS A 1 88 ? -4.077 14.482 2.174 1.00 89.44 88 HIS A O 1
ATOM 699 N N . THR A 1 89 ? -2.367 14.721 3.603 1.00 90.75 89 THR A N 1
ATOM 700 C CA . THR A 1 89 ? -1.608 15.617 2.734 1.00 90.75 89 THR A CA 1
ATOM 701 C C . THR A 1 89 ? -0.837 14.846 1.668 1.00 90.75 89 THR A C 1
ATOM 703 O O . THR A 1 89 ? -0.076 13.926 1.971 1.00 90.75 89 THR A O 1
ATOM 706 N N . VAL A 1 90 ? -1.003 15.262 0.416 1.00 86.94 90 VAL A N 1
ATOM 707 C CA . VAL A 1 90 ? -0.234 14.815 -0.748 1.00 86.94 90 VAL A CA 1
ATOM 708 C C . VAL A 1 90 ? 0.276 16.053 -1.465 1.00 86.94 90 VAL A C 1
ATOM 710 O O . VAL A 1 90 ? -0.511 16.917 -1.841 1.00 86.94 90 VAL A O 1
ATOM 713 N N . ASN A 1 91 ? 1.596 16.161 -1.631 1.00 86.12 91 ASN A N 1
ATOM 714 C CA . ASN A 1 91 ? 2.251 17.306 -2.280 1.00 86.12 91 ASN A CA 1
ATOM 715 C C . ASN A 1 91 ? 1.768 18.666 -1.728 1.00 86.12 91 ASN A C 1
ATOM 717 O O . ASN A 1 91 ? 1.448 19.579 -2.483 1.00 86.12 91 ASN A O 1
ATOM 721 N N . GLY A 1 92 ? 1.642 18.771 -0.400 1.00 89.38 92 GLY A N 1
ATOM 722 C CA . GLY A 1 92 ? 1.192 19.989 0.285 1.00 89.38 92 GLY A CA 1
ATOM 723 C C . GLY A 1 92 ? -0.321 20.238 0.278 1.00 89.38 92 GLY A C 1
ATOM 724 O O . GLY A 1 92 ? -0.771 21.173 0.932 1.00 89.38 92 GLY A O 1
ATOM 725 N N . LYS A 1 93 ? -1.130 19.405 -0.391 1.00 92.06 93 LYS A N 1
ATOM 726 C CA . LYS A 1 93 ? -2.595 19.551 -0.441 1.00 92.06 93 LYS A CA 1
ATOM 727 C C . LYS A 1 93 ? -3.300 18.442 0.329 1.00 92.06 93 LYS A C 1
ATOM 729 O O . LYS A 1 93 ? -2.966 17.269 0.174 1.00 92.06 93 LYS A O 1
ATOM 734 N N . LYS A 1 94 ? -4.297 18.797 1.142 1.00 94.56 94 LYS A N 1
ATOM 735 C CA . LYS A 1 94 ? -5.158 17.822 1.824 1.00 94.56 94 LYS A CA 1
ATOM 736 C C . LYS A 1 94 ? -6.114 17.198 0.807 1.00 94.56 94 LYS A C 1
ATOM 738 O O . LYS A 1 94 ? -6.861 17.916 0.152 1.00 94.56 94 LYS A O 1
ATOM 743 N N . VAL A 1 95 ? -6.084 15.875 0.684 1.00 93.88 95 VAL A N 1
ATOM 744 C CA . VAL A 1 95 ? -6.895 15.113 -0.274 1.00 93.88 95 VAL A CA 1
ATOM 745 C C . VAL A 1 95 ? -7.717 14.038 0.449 1.00 93.88 95 VAL A C 1
ATOM 747 O O . VAL A 1 95 ? -7.190 13.385 1.358 1.00 93.88 95 VAL A O 1
ATOM 750 N N . PRO A 1 96 ? -9.005 13.850 0.104 1.00 94.69 96 PRO A N 1
ATOM 751 C CA . PRO A 1 96 ? -9.829 12.775 0.657 1.00 94.69 96 PRO A CA 1
ATOM 752 C C . PRO A 1 96 ? -9.412 11.413 0.086 1.00 94.69 96 PRO A C 1
ATOM 754 O O . PRO A 1 96 ? -8.746 11.347 -0.945 1.00 94.69 96 PRO A O 1
ATOM 757 N N . THR A 1 97 ? -9.790 10.318 0.744 1.00 92.62 97 THR A N 1
ATOM 758 C CA . THR A 1 97 ? -9.716 8.976 0.140 1.00 92.62 97 THR A CA 1
ATOM 759 C C . THR A 1 97 ? -11.063 8.627 -0.518 1.00 92.62 97 THR A C 1
ATOM 761 O O . THR A 1 97 ? -12.092 9.099 -0.033 1.00 92.62 97 THR A O 1
ATOM 764 N N . PRO A 1 98 ? -11.080 7.838 -1.608 1.00 94.06 98 PRO A N 1
ATOM 765 C CA . PRO A 1 98 ? -9.922 7.253 -2.277 1.00 94.06 98 PRO A CA 1
ATOM 766 C C . PRO A 1 98 ? -9.166 8.250 -3.166 1.00 94.06 98 PRO A C 1
ATOM 768 O O . PRO A 1 98 ? -9.757 9.151 -3.754 1.00 94.06 98 PRO A O 1
ATOM 771 N N . HIS A 1 99 ? -7.851 8.073 -3.301 1.00 92.56 99 HIS A N 1
ATOM 772 C CA . HIS A 1 99 ? -7.063 8.811 -4.293 1.00 92.56 99 HIS A CA 1
ATOM 773 C C . HIS A 1 99 ? -5.791 8.072 -4.701 1.00 92.56 99 HIS A C 1
ATOM 775 O O . HIS A 1 99 ? -5.330 7.130 -4.055 1.00 92.56 99 HIS A O 1
ATOM 781 N N . GLN A 1 100 ? -5.191 8.551 -5.785 1.00 92.56 100 GLN A N 1
ATOM 782 C CA . GLN A 1 100 ? -3.950 8.035 -6.333 1.00 92.56 100 GLN A CA 1
ATOM 783 C C . GLN A 1 100 ? -2.772 8.957 -6.015 1.00 92.56 100 GLN A C 1
ATOM 785 O O . GLN A 1 100 ? -2.843 10.171 -6.194 1.00 92.56 100 GLN A O 1
ATOM 790 N N . LYS A 1 101 ? -1.645 8.353 -5.639 1.00 88.56 101 LYS A N 1
ATOM 791 C CA . LYS A 1 101 ? -0.335 8.999 -5.540 1.00 88.56 101 LYS A CA 1
ATOM 792 C C . LYS A 1 101 ? 0.588 8.390 -6.578 1.00 88.56 101 LYS A C 1
ATOM 794 O O . LYS A 1 101 ? 0.913 7.204 -6.505 1.00 88.56 101 LYS A O 1
ATOM 799 N N . VAL A 1 102 ? 1.012 9.195 -7.543 1.00 85.31 102 VAL A N 1
ATOM 800 C CA . VAL A 1 102 ? 2.034 8.799 -8.517 1.00 85.31 102 VAL A CA 1
ATOM 801 C C . VAL A 1 102 ? 3.367 9.353 -8.059 1.00 85.31 102 VAL A C 1
ATOM 803 O O . VAL A 1 102 ? 3.474 10.541 -7.754 1.00 85.31 102 VAL A O 1
ATOM 806 N N . ARG A 1 103 ? 4.389 8.501 -8.014 1.00 74.75 103 ARG A N 1
ATOM 807 C CA . ARG A 1 103 ? 5.758 8.960 -7.810 1.00 74.75 103 ARG A CA 1
ATOM 808 C C . ARG A 1 103 ? 6.310 9.387 -9.166 1.00 74.75 103 ARG A C 1
ATOM 810 O O . ARG A 1 103 ? 6.619 8.538 -9.997 1.00 74.75 103 ARG A O 1
ATOM 817 N N . VAL A 1 104 ? 6.442 10.693 -9.384 1.00 65.50 104 VAL A N 1
ATOM 818 C CA . VAL A 1 104 ? 7.227 11.210 -10.510 1.00 65.50 104 VAL A CA 1
ATOM 819 C C . VAL A 1 104 ? 8.692 10.926 -10.187 1.00 65.50 104 VAL A C 1
ATOM 821 O O . VAL A 1 104 ? 9.248 11.491 -9.246 1.00 65.50 104 VAL A O 1
ATOM 824 N N . GLN A 1 105 ? 9.305 9.983 -10.901 1.00 57.53 105 GLN A N 1
ATOM 825 C CA . GLN A 1 105 ? 10.749 9.788 -10.827 1.00 57.53 105 GLN A CA 1
ATOM 826 C C . GLN A 1 105 ? 11.392 10.926 -11.615 1.00 57.53 105 GLN A C 1
ATOM 828 O O . GLN A 1 105 ? 11.133 11.074 -12.806 1.00 57.53 105 GLN A O 1
ATOM 833 N N . LYS A 1 106 ? 12.204 11.749 -10.947 1.00 48.97 106 LYS A N 1
ATOM 834 C CA . LYS A 1 106 ? 13.104 12.663 -11.647 1.00 48.97 106 LYS A CA 1
ATOM 835 C C . LYS A 1 106 ? 14.063 11.773 -12.433 1.00 48.97 106 LYS A C 1
ATOM 837 O O . LYS A 1 106 ? 14.844 11.047 -11.823 1.00 48.97 106 LYS A O 1
ATOM 842 N N . LEU A 1 107 ? 13.929 11.757 -13.757 1.00 45.47 107 LEU A N 1
ATOM 843 C CA . LEU A 1 107 ? 14.880 11.088 -14.632 1.00 45.47 107 LEU A CA 1
ATOM 844 C C . LEU A 1 107 ? 16.226 11.780 -14.384 1.00 45.47 107 LEU A C 1
ATOM 846 O O . LEU A 1 107 ? 16.388 12.950 -14.724 1.00 45.47 107 LEU A O 1
ATOM 850 N N . MET A 1 108 ? 17.150 11.112 -13.693 1.00 39.94 108 MET A N 1
ATOM 851 C CA . MET A 1 108 ? 18.543 11.546 -13.688 1.00 39.94 108 MET A CA 1
ATOM 852 C C . MET A 1 108 ? 19.052 11.236 -15.091 1.00 39.94 108 MET A C 1
ATOM 854 O O . MET A 1 108 ? 19.366 10.091 -15.400 1.00 39.94 108 MET A O 1
ATOM 858 N N . MET A 1 109 ? 18.986 12.241 -15.962 1.00 34.81 109 MET A N 1
ATOM 859 C CA . MET A 1 109 ? 19.704 12.227 -17.226 1.00 34.81 109 MET A CA 1
ATOM 860 C C . MET A 1 109 ? 21.190 12.267 -16.864 1.00 34.81 109 MET A C 1
ATOM 862 O O . MET A 1 109 ? 21.656 13.253 -16.293 1.00 34.81 109 MET A O 1
ATOM 866 N N . ILE A 1 110 ? 21.854 11.133 -17.071 1.00 45.41 110 ILE A N 1
ATOM 867 C CA . ILE A 1 110 ? 23.311 11.020 -17.193 1.00 45.41 110 ILE A CA 1
ATOM 868 C C . ILE A 1 110 ? 23.721 11.488 -18.582 1.00 45.41 110 ILE A C 1
ATOM 870 O O . ILE A 1 110 ? 22.944 11.215 -19.526 1.00 45.41 110 ILE A O 1
#

Organism: NCBI:txid1605

pLDDT: mean 74.36, std 19.81, range [26.58, 94.69]

Secondary structure (DSSP, 8-state):
------S----B-TTSPBTTTTEEEEEEETTEEEEEETTS--PPPS---TT--PEEEEEPTTS-EEEEEEE-TTS-EEEEEE-SSS-EEETTEEEPSSEEEE--------

Sequence (110 aa):
MLRNAKDGEYGYEPYGKKYGSEFKTVLQVGDIKFVKNKMGSTTPPAETRAGSGRIYVTLTKKNEPKHITFYGKNGQRLKQIDLFGPAHTVNGKKVPTPHQKVRVQKLMMI

Radius of gyration: 15.66 Å; chains: 1; bounding box: 34×50×31 Å